Protein AF-A0ABD0S1C8-F1 (afdb_monomer_lite)

Structure (mmCIF, N/CA/C/O backbone):
data_AF-A0ABD0S1C8-F1
#
_entry.id   AF-A0ABD0S1C8-F1
#
loop_
_atom_site.group_PDB
_atom_site.id
_atom_site.type_symbol
_atom_site.label_atom_id
_atom_site.label_alt_id
_atom_site.label_comp_id
_atom_site.label_asym_id
_atom_site.label_entity_id
_atom_site.label_seq_id
_atom_site.pdbx_PDB_ins_code
_atom_site.Cartn_x
_atom_site.Cartn_y
_atom_site.Cartn_z
_atom_site.occupancy
_atom_site.B_iso_or_equiv
_atom_site.auth_seq_id
_atom_site.auth_comp_id
_atom_site.auth_asym_id
_atom_site.auth_atom_id
_atom_site.pdbx_PDB_model_num
ATOM 1 N N . VAL A 1 1 ? 12.158 29.780 -41.661 1.00 62.00 1 VAL A N 1
ATOM 2 C CA . VAL A 1 1 ? 12.706 28.943 -40.570 1.00 62.00 1 VAL A CA 1
ATOM 3 C C . VAL A 1 1 ? 12.539 27.496 -40.999 1.00 62.00 1 VAL A C 1
ATOM 5 O O . VAL A 1 1 ? 11.409 27.091 -41.238 1.00 62.00 1 VAL A O 1
ATOM 8 N N . SER A 1 2 ? 13.630 26.776 -41.257 1.00 76.31 2 SER A N 1
ATOM 9 C CA . SER A 1 2 ? 13.580 25.374 -41.693 1.00 76.31 2 SER A CA 1
ATOM 10 C C . SER A 1 2 ? 13.244 24.479 -40.499 1.00 76.31 2 SER A C 1
ATOM 12 O O . SER A 1 2 ? 14.022 24.438 -39.551 1.00 76.31 2 SER A O 1
ATOM 14 N N . SER A 1 3 ? 12.103 23.789 -40.527 1.00 82.75 3 SER A N 1
ATOM 15 C CA . SER A 1 3 ? 11.749 22.799 -39.509 1.00 82.75 3 SER A CA 1
ATOM 16 C C . SER A 1 3 ? 12.419 21.457 -39.809 1.00 82.75 3 SER A C 1
ATOM 18 O O . SER A 1 3 ? 12.493 21.022 -40.959 1.00 82.75 3 SER A O 1
ATOM 20 N N . GLN A 1 4 ? 12.911 20.793 -38.769 1.00 87.62 4 GLN A N 1
ATOM 21 C CA . GLN A 1 4 ? 13.534 19.471 -38.843 1.00 87.62 4 GLN A CA 1
ATOM 22 C C . GLN A 1 4 ? 12.712 18.483 -38.005 1.00 87.62 4 GLN A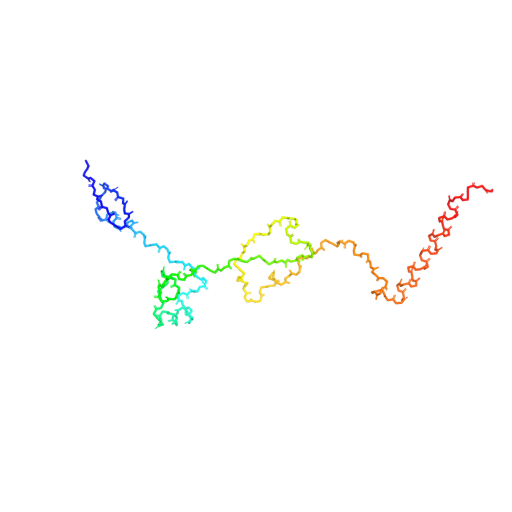 C 1
ATOM 24 O O . GLN A 1 4 ? 12.052 18.872 -37.044 1.00 87.62 4 GLN A O 1
ATOM 29 N N . TRP A 1 5 ? 12.675 17.210 -38.405 1.00 88.38 5 TRP A N 1
ATOM 30 C CA . TRP A 1 5 ? 11.922 16.158 -37.709 1.00 88.38 5 TRP A CA 1
ATOM 31 C C . TRP A 1 5 ? 12.847 15.332 -36.815 1.00 88.38 5 TRP A C 1
ATOM 33 O O . TRP A 1 5 ? 13.918 14.913 -37.260 1.00 88.38 5 TRP A O 1
ATOM 43 N N . CYS A 1 6 ? 12.432 15.052 -35.577 1.00 85.62 6 CYS A N 1
ATOM 44 C CA . CYS A 1 6 ? 13.151 14.141 -34.688 1.00 85.62 6 CYS A CA 1
ATOM 45 C C . CYS A 1 6 ? 12.418 12.801 -34.526 1.00 85.62 6 CYS A C 1
ATOM 47 O O . CYS A 1 6 ? 11.300 12.758 -34.020 1.00 85.62 6 CYS A O 1
ATOM 49 N N . ASN A 1 7 ? 13.090 11.689 -34.840 1.00 83.25 7 ASN A N 1
ATOM 50 C CA . ASN A 1 7 ? 12.549 10.336 -34.640 1.00 83.25 7 ASN A CA 1
ATOM 51 C C . ASN A 1 7 ? 12.535 9.870 -33.171 1.00 83.25 7 ASN A C 1
ATOM 53 O O . ASN A 1 7 ? 11.865 8.893 -32.858 1.00 83.25 7 ASN A O 1
ATOM 57 N N . VAL A 1 8 ? 13.265 10.544 -32.274 1.00 79.81 8 VAL A N 1
ATOM 58 C CA . VAL A 1 8 ? 13.312 10.203 -30.839 1.00 79.81 8 VAL A CA 1
ATOM 59 C C . VAL A 1 8 ? 12.127 10.818 -30.092 1.00 79.81 8 VAL A C 1
ATOM 61 O O . VAL A 1 8 ? 11.489 10.145 -29.289 1.00 79.81 8 VAL A O 1
ATOM 64 N N . CYS A 1 9 ? 11.807 12.081 -30.384 1.00 80.81 9 CYS A N 1
ATOM 65 C CA . CYS A 1 9 ? 10.687 12.796 -29.765 1.00 80.81 9 CYS A CA 1
ATOM 66 C C . CYS A 1 9 ? 9.384 12.722 -30.557 1.00 80.81 9 CYS A C 1
ATOM 68 O O . CYS A 1 9 ? 8.335 12.993 -29.985 1.00 80.81 9 CYS A O 1
ATOM 70 N N . ALA A 1 10 ? 9.446 12.391 -31.851 1.00 84.12 10 ALA A N 1
ATOM 71 C CA . ALA A 1 10 ? 8.329 12.499 -32.791 1.00 84.12 10 ALA A CA 1
ATOM 72 C C . ALA A 1 10 ? 7.713 13.916 -32.837 1.00 84.12 10 ALA A C 1
ATOM 74 O O . ALA A 1 10 ? 6.494 14.080 -32.858 1.00 84.12 10 ALA A O 1
ATOM 75 N N . VAL A 1 11 ? 8.567 14.948 -32.837 1.00 85.38 11 VAL A N 1
ATOM 76 C CA . VAL A 1 11 ? 8.179 16.368 -32.895 1.00 85.38 11 VAL A CA 1
ATOM 77 C C . VAL A 1 11 ? 9.017 17.094 -33.956 1.00 85.38 11 VAL A C 1
ATOM 79 O O . VAL A 1 11 ? 10.174 16.738 -34.203 1.00 85.38 11 VAL A O 1
ATOM 82 N N . HIS A 1 12 ? 8.425 18.109 -34.594 1.00 87.50 12 HIS A N 1
ATOM 83 C CA . HIS A 1 12 ? 9.142 19.062 -35.442 1.00 87.50 12 HIS A CA 1
ATOM 84 C C . HIS A 1 12 ? 9.763 20.171 -34.592 1.00 87.50 12 HIS A C 1
ATOM 86 O O . HIS A 1 12 ? 9.053 20.826 -33.832 1.00 87.50 12 HIS A O 1
ATOM 92 N N . TYR A 1 13 ? 11.057 20.420 -34.765 1.00 85.62 13 TYR A N 1
ATOM 93 C CA . TYR A 1 13 ? 11.772 21.492 -34.078 1.00 85.62 13 TYR A CA 1
ATOM 94 C C . TYR A 1 13 ? 12.341 22.501 -35.077 1.00 85.62 13 TYR A C 1
ATOM 96 O O . TYR A 1 13 ? 12.572 22.189 -36.249 1.00 85.62 13 TYR A O 1
ATOM 104 N N . THR A 1 14 ? 12.511 23.736 -34.613 1.00 87.94 14 THR A N 1
ATOM 105 C CA . THR A 1 14 ? 13.053 24.860 -35.395 1.00 87.94 14 THR A CA 1
ATOM 106 C C . THR A 1 14 ? 14.438 25.297 -34.935 1.00 87.94 14 THR A C 1
ATOM 108 O O . THR A 1 14 ? 15.073 26.101 -35.614 1.00 87.94 14 THR A O 1
ATOM 111 N N . ASP A 1 15 ? 14.882 24.783 -33.790 1.00 81.81 15 ASP A N 1
ATOM 112 C CA . ASP A 1 15 ? 16.165 25.114 -33.180 1.00 81.81 15 ASP A CA 1
ATOM 113 C C . ASP A 1 15 ? 17.306 24.281 -33.783 1.00 81.81 15 ASP A C 1
ATOM 115 O O . ASP A 1 15 ? 17.091 23.402 -34.620 1.00 81.81 15 ASP A O 1
ATOM 119 N N . SER A 1 16 ? 18.544 24.553 -33.367 1.00 82.56 16 SER A N 1
ATOM 120 C CA . SER A 1 16 ? 19.697 23.748 -33.778 1.00 82.56 16 SER A CA 1
ATOM 121 C C . SER A 1 16 ? 19.537 22.286 -33.332 1.00 82.56 16 SER A C 1
ATOM 123 O O . SER A 1 16 ? 19.018 21.996 -32.252 1.00 82.56 16 SER A O 1
ATOM 125 N N . THR A 1 17 ? 20.047 21.346 -34.131 1.00 78.94 17 THR A N 1
ATOM 126 C CA . THR A 1 17 ? 20.121 19.918 -33.772 1.00 78.94 17 THR A CA 1
ATOM 127 C C . THR A 1 17 ? 20.810 19.699 -32.425 1.00 78.94 17 THR A C 1
ATOM 129 O O . THR A 1 17 ? 20.443 18.791 -31.683 1.00 78.94 17 THR A O 1
ATOM 132 N N . GLU A 1 18 ? 21.808 20.527 -32.094 1.00 78.38 18 GLU A N 1
ATOM 133 C CA . GLU A 1 18 ? 22.553 20.420 -30.835 1.00 78.38 18 GLU A CA 1
ATOM 134 C C . GLU A 1 18 ? 21.714 20.842 -29.625 1.00 78.38 18 GLU A C 1
ATOM 136 O O . GLU A 1 18 ? 21.724 20.153 -28.605 1.00 78.38 18 GLU A O 1
ATOM 141 N N . THR A 1 19 ? 20.927 21.915 -29.750 1.00 79.06 19 THR A N 1
ATOM 142 C CA . THR A 1 19 ? 20.034 22.373 -28.677 1.00 79.06 19 THR A CA 1
ATOM 143 C C . THR A 1 19 ? 18.885 21.390 -28.477 1.00 79.06 19 THR A C 1
ATOM 145 O O . THR A 1 19 ? 18.661 20.948 -27.351 1.00 79.06 19 THR A O 1
ATOM 148 N N . HIS A 1 20 ? 18.257 20.926 -29.562 1.00 79.62 20 HIS A N 1
ATOM 149 C CA . HIS A 1 20 ? 17.219 19.894 -29.497 1.00 79.62 20 HIS A CA 1
ATOM 150 C C . HIS A 1 20 ? 17.735 18.603 -28.832 1.00 79.62 20 HIS A C 1
ATOM 152 O O . HIS A 1 20 ? 17.056 18.037 -27.981 1.00 79.62 20 HIS A O 1
ATOM 158 N N . ASN A 1 21 ? 18.953 18.150 -29.166 1.00 74.62 21 ASN A N 1
ATOM 159 C CA . ASN A 1 21 ? 19.561 16.968 -28.542 1.00 74.62 21 ASN A CA 1
ATOM 160 C C . ASN A 1 21 ? 19.904 17.173 -27.062 1.00 74.62 21 ASN A C 1
ATOM 162 O O . ASN A 1 21 ? 19.785 16.232 -26.280 1.00 74.62 21 ASN A O 1
ATOM 166 N N . SER A 1 22 ? 20.310 18.378 -26.660 1.00 71.44 22 SER A N 1
ATOM 167 C CA . SER A 1 22 ? 20.592 18.681 -25.252 1.00 71.44 22 SER A CA 1
ATOM 168 C C . SER A 1 22 ? 19.332 18.678 -24.373 1.00 71.44 22 SER A C 1
ATOM 170 O O . SER A 1 22 ? 19.404 18.351 -23.188 1.00 71.44 22 SER A O 1
ATOM 172 N N . GLU A 1 23 ? 18.168 18.962 -24.963 1.00 69.56 23 GLU A N 1
ATOM 173 C CA . GLU A 1 23 ? 16.863 18.917 -24.294 1.00 69.56 23 GLU A CA 1
ATOM 174 C C . GLU A 1 23 ? 16.240 17.515 -24.254 1.00 69.56 23 GLU A C 1
ATOM 176 O O . GLU A 1 23 ? 15.247 17.305 -23.547 1.00 69.56 23 GLU A O 1
ATOM 181 N N . LEU A 1 24 ? 16.844 16.530 -24.937 1.00 67.25 24 LEU A N 1
ATOM 182 C CA . LEU A 1 24 ? 16.494 15.113 -24.822 1.00 67.25 24 LEU A CA 1
ATOM 183 C C . LEU A 1 24 ? 16.882 14.597 -23.440 1.00 67.25 24 LEU A C 1
ATOM 185 O O . LEU A 1 24 ? 17.866 13.880 -23.244 1.00 67.25 24 LEU A O 1
ATOM 189 N N . ARG A 1 25 ? 16.087 14.963 -22.442 1.00 62.81 25 ARG A N 1
ATOM 190 C CA . ARG A 1 25 ? 16.228 14.425 -21.104 1.00 62.81 25 ARG A CA 1
ATOM 191 C C . ARG A 1 25 ? 15.880 12.937 -21.174 1.00 62.81 25 ARG A C 1
ATOM 193 O O . ARG A 1 25 ? 14.753 12.609 -21.557 1.00 62.81 25 ARG A O 1
ATOM 200 N N . PRO A 1 26 ? 16.799 12.029 -20.800 1.00 59.34 26 PRO A N 1
ATOM 201 C CA . PRO A 1 26 ? 16.474 10.615 -20.769 1.00 59.34 26 PRO A CA 1
ATOM 202 C C . PRO A 1 26 ? 15.243 10.409 -19.875 1.00 59.34 26 PRO A C 1
ATOM 204 O O . PRO A 1 26 ? 15.136 11.060 -18.824 1.00 59.34 26 PRO A O 1
ATOM 207 N N . PRO A 1 27 ? 14.293 9.550 -20.290 1.00 59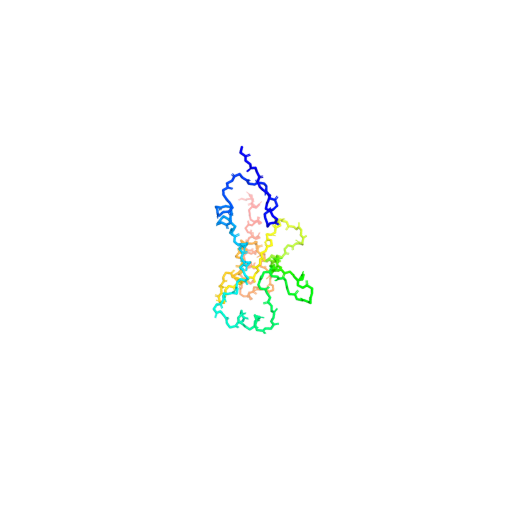.41 27 PRO A N 1
ATOM 208 C CA . PRO A 1 27 ? 13.103 9.284 -19.500 1.00 59.41 27 PRO A CA 1
ATOM 209 C C . PRO A 1 27 ? 13.536 8.851 -18.102 1.00 59.41 27 PRO A C 1
ATOM 211 O O . PRO A 1 27 ? 14.416 8.002 -17.947 1.00 59.41 27 PRO A O 1
ATOM 214 N N . ALA A 1 28 ? 12.951 9.480 -17.080 1.00 61.41 28 ALA A N 1
ATOM 215 C CA . ALA A 1 28 ? 13.315 9.202 -15.700 1.00 61.41 28 ALA A CA 1
ATOM 216 C C . ALA A 1 28 ? 13.141 7.703 -15.429 1.00 61.41 28 ALA A C 1
ATOM 218 O O . ALA A 1 28 ? 12.054 7.149 -15.620 1.00 61.41 28 ALA A O 1
ATOM 219 N N . THR A 1 29 ? 14.219 7.048 -14.998 1.00 60.38 29 THR A N 1
ATOM 220 C CA . THR A 1 29 ? 14.168 5.638 -14.620 1.00 60.38 29 THR A CA 1
ATOM 221 C C . THR A 1 29 ? 13.130 5.467 -13.512 1.00 60.38 29 THR A C 1
ATOM 223 O O . THR A 1 29 ? 13.171 6.229 -12.538 1.00 60.38 29 THR A O 1
ATOM 226 N N . PRO A 1 30 ? 12.203 4.501 -13.624 1.00 65.00 30 PRO A N 1
ATOM 227 C CA . PRO A 1 30 ? 11.201 4.281 -12.592 1.00 65.00 30 PRO A CA 1
ATOM 228 C C . PRO A 1 30 ? 11.882 4.029 -11.241 1.00 65.00 30 PRO A C 1
ATOM 230 O O . PRO A 1 30 ? 12.801 3.219 -11.134 1.00 65.00 30 PRO A O 1
ATOM 233 N N . GLN A 1 31 ? 11.451 4.739 -10.199 1.00 66.94 31 GLN A N 1
ATOM 234 C CA . GLN A 1 31 ? 12.033 4.605 -8.865 1.00 66.94 31 GLN A CA 1
ATOM 235 C C . GLN A 1 31 ? 11.393 3.406 -8.147 1.00 66.94 31 GLN A C 1
ATOM 237 O O . GLN A 1 31 ? 10.387 3.548 -7.456 1.00 66.94 31 GLN A O 1
ATOM 242 N N . TYR A 1 32 ? 11.979 2.216 -8.288 1.00 69.56 32 TYR A N 1
ATOM 243 C CA . TYR A 1 32 ? 11.442 0.949 -7.753 1.00 69.56 32 TYR A CA 1
ATOM 244 C C . TYR A 1 32 ? 11.604 0.753 -6.232 1.00 69.56 32 TYR A C 1
ATOM 246 O O . TYR A 1 32 ? 11.586 -0.377 -5.753 1.00 69.56 32 TYR A O 1
ATOM 254 N N . CYS A 1 33 ? 11.851 1.817 -5.459 1.00 71.88 33 CYS A N 1
ATOM 255 C CA . CYS A 1 33 ? 12.335 1.721 -4.068 1.00 71.88 33 CYS A CA 1
ATOM 256 C C . CYS A 1 33 ? 13.591 0.827 -3.912 1.00 71.88 33 CYS A C 1
ATOM 258 O O . CYS A 1 33 ? 13.903 0.367 -2.817 1.00 71.88 33 CYS A O 1
ATOM 260 N N . LEU A 1 34 ? 14.322 0.600 -5.006 1.00 78.38 34 LEU A N 1
ATOM 261 C CA . LEU A 1 34 ? 15.554 -0.175 -5.073 1.00 78.38 34 LEU A CA 1
ATOM 262 C C . LEU A 1 34 ? 16.676 0.781 -5.481 1.00 78.38 34 LEU A C 1
ATOM 264 O O . LEU A 1 34 ? 16.833 1.057 -6.670 1.00 78.38 34 LEU A O 1
ATOM 268 N N . PRO A 1 35 ? 17.429 1.347 -4.523 1.00 83.94 35 PRO A N 1
ATOM 269 C CA . PRO A 1 35 ? 18.507 2.261 -4.859 1.00 83.94 35 PRO A CA 1
ATOM 270 C C . PRO A 1 35 ? 19.617 1.501 -5.586 1.00 83.94 35 PRO A C 1
ATOM 272 O O . PRO A 1 35 ? 19.910 0.349 -5.256 1.00 83.94 35 PRO A O 1
ATOM 275 N N . SER A 1 36 ? 20.288 2.167 -6.525 1.00 85.38 36 SER A N 1
ATOM 276 C CA . SER A 1 36 ? 21.373 1.574 -7.319 1.00 85.38 36 SER A CA 1
ATOM 277 C C . SER A 1 36 ? 22.549 1.058 -6.477 1.00 85.38 36 SER A C 1
ATOM 279 O O . SER A 1 36 ? 23.295 0.170 -6.895 1.00 85.38 36 SER A O 1
ATOM 281 N N . SER A 1 37 ? 22.699 1.578 -5.257 1.00 87.25 37 SER A N 1
ATOM 282 C CA . SER A 1 37 ? 23.696 1.142 -4.279 1.00 87.25 37 SER A CA 1
ATOM 283 C C . SER A 1 37 ? 23.388 -0.219 -3.643 1.00 87.25 37 SER A C 1
ATOM 285 O O . SER A 1 37 ? 24.321 -0.896 -3.199 1.00 87.25 37 SER A O 1
ATOM 287 N N . SER A 1 38 ? 22.117 -0.634 -3.610 1.00 89.94 38 SER A N 1
ATOM 288 C CA . SER A 1 38 ? 21.678 -1.862 -2.939 1.00 89.94 38 SER A CA 1
ATOM 289 C C . SER A 1 38 ? 22.205 -3.130 -3.619 1.00 89.94 38 SER A C 1
ATOM 291 O O . SER A 1 38 ? 22.376 -3.196 -4.839 1.00 89.94 38 SER A O 1
ATOM 293 N N . ALA A 1 39 ? 22.454 -4.170 -2.818 1.00 93.44 39 ALA A N 1
ATOM 294 C CA . ALA A 1 39 ? 22.913 -5.463 -3.323 1.00 93.44 39 ALA A CA 1
ATOM 295 C C . ALA A 1 39 ? 21.877 -6.126 -4.247 1.00 93.44 39 ALA A C 1
ATOM 297 O O . ALA A 1 39 ? 22.249 -6.703 -5.266 1.00 93.44 39 ALA A O 1
ATOM 298 N N . SER A 1 40 ? 20.586 -5.990 -3.928 1.00 90.12 40 SER A N 1
ATOM 299 C CA . SER A 1 40 ? 19.479 -6.507 -4.738 1.00 90.12 40 SER A CA 1
ATOM 300 C C . SER A 1 40 ? 19.442 -5.877 -6.128 1.00 90.12 40 SER A C 1
ATOM 302 O O . SER A 1 40 ? 19.365 -6.606 -7.112 1.00 90.12 40 SER A O 1
ATOM 304 N N . TYR A 1 41 ? 19.590 -4.552 -6.235 1.00 91.62 41 TYR A N 1
ATOM 305 C CA . TYR A 1 41 ? 19.633 -3.870 -7.532 1.00 91.62 41 TYR A CA 1
ATOM 306 C C . TYR A 1 41 ? 20.789 -4.380 -8.405 1.00 91.62 41 TYR A C 1
ATOM 308 O O . TYR A 1 41 ? 20.592 -4.760 -9.558 1.00 91.62 41 TYR A O 1
ATOM 316 N N . LYS A 1 42 ? 21.996 -4.475 -7.832 1.00 93.38 42 LYS A N 1
ATOM 317 C CA . LYS A 1 42 ? 23.178 -5.002 -8.537 1.00 93.38 42 LYS A CA 1
ATOM 318 C C . LYS A 1 42 ? 23.004 -6.464 -8.952 1.00 93.38 42 LYS A C 1
ATOM 320 O O . LYS A 1 42 ? 23.463 -6.850 -10.023 1.00 93.38 42 LYS A O 1
ATOM 325 N N . MET A 1 43 ? 22.355 -7.276 -8.120 1.00 95.19 43 MET A N 1
ATOM 326 C CA . MET A 1 43 ? 22.058 -8.672 -8.440 1.00 95.19 43 MET A CA 1
ATOM 327 C C . MET A 1 43 ? 21.091 -8.783 -9.621 1.00 95.19 43 MET A C 1
ATOM 329 O O . MET A 1 43 ? 21.352 -9.565 -10.529 1.00 95.19 43 MET A O 1
ATOM 333 N N . MET A 1 44 ? 20.025 -7.979 -9.652 1.00 92.88 44 MET A N 1
ATOM 334 C CA . MET A 1 44 ? 19.073 -7.986 -10.766 1.00 92.88 44 MET A CA 1
ATOM 335 C C . MET A 1 44 ? 19.747 -7.602 -12.089 1.00 92.88 44 MET A C 1
ATOM 337 O O . MET A 1 44 ? 19.567 -8.304 -13.081 1.00 92.88 44 MET A O 1
ATOM 341 N N . LEU A 1 45 ? 20.590 -6.562 -12.089 1.00 93.00 45 LEU A N 1
ATOM 342 C CA . LEU A 1 45 ? 21.368 -6.179 -13.275 1.00 93.00 45 LEU A CA 1
ATOM 343 C C . LEU A 1 45 ? 22.255 -7.324 -13.785 1.00 93.00 45 LEU A C 1
ATOM 345 O O . LEU A 1 45 ? 22.309 -7.582 -14.983 1.00 93.00 45 LEU A O 1
ATOM 349 N N . ARG A 1 46 ? 22.932 -8.047 -12.880 1.00 95.00 46 ARG A N 1
ATOM 350 C CA . ARG A 1 46 ? 23.773 -9.205 -13.246 1.00 95.00 46 ARG A CA 1
ATOM 351 C C . ARG A 1 46 ? 22.978 -10.349 -13.872 1.00 95.00 46 ARG A C 1
ATOM 353 O O . ARG A 1 46 ? 23.535 -11.101 -14.660 1.00 95.00 46 ARG A O 1
ATOM 360 N N . LEU A 1 47 ? 21.699 -10.476 -13.525 1.00 93.06 47 LEU A N 1
ATOM 361 C CA . LEU A 1 47 ? 20.781 -11.460 -14.101 1.00 93.06 47 LEU A CA 1
ATOM 362 C C . LEU A 1 47 ? 20.153 -10.988 -15.425 1.00 93.06 47 LEU A C 1
ATOM 364 O O . LEU A 1 47 ? 19.267 -11.659 -15.945 1.00 93.06 47 LEU A O 1
ATOM 368 N N . GLY A 1 48 ? 20.604 -9.855 -15.972 1.00 92.06 48 GLY A N 1
ATOM 369 C CA . GLY A 1 48 ? 20.147 -9.335 -17.260 1.00 92.06 48 GLY A CA 1
ATOM 370 C C . GLY A 1 48 ? 18.855 -8.523 -17.191 1.00 92.06 48 GLY A C 1
ATOM 371 O O . GLY A 1 48 ? 18.241 -8.281 -18.224 1.00 92.06 48 GLY A O 1
ATOM 372 N N . TRP A 1 49 ? 18.420 -8.097 -16.001 1.00 91.69 49 TRP A N 1
ATOM 373 C CA . TRP A 1 49 ? 17.276 -7.193 -15.888 1.00 91.69 49 TRP A CA 1
ATOM 374 C C . TRP A 1 49 ? 17.657 -5.763 -16.288 1.00 91.69 49 TRP A C 1
ATOM 376 O O . TRP A 1 49 ? 18.617 -5.207 -15.755 1.00 91.69 49 TRP A O 1
ATOM 386 N N . ASP A 1 50 ? 16.861 -5.147 -17.165 1.00 89.50 50 ASP A N 1
ATOM 387 C CA . ASP A 1 50 ? 16.951 -3.723 -17.493 1.00 89.50 50 ASP A CA 1
ATOM 388 C C . ASP A 1 50 ? 15.961 -2.897 -16.637 1.00 89.50 50 ASP A C 1
ATOM 390 O O . ASP A 1 50 ? 14.747 -3.110 -16.747 1.00 89.50 50 ASP A O 1
ATOM 394 N N . PRO A 1 51 ? 16.435 -1.914 -15.840 1.00 87.19 51 PRO A N 1
ATOM 395 C CA . PRO A 1 51 ? 15.594 -1.015 -15.044 1.00 87.19 51 PRO A CA 1
ATOM 396 C C . PRO A 1 51 ? 14.556 -0.232 -15.855 1.00 87.19 51 PRO A C 1
ATOM 398 O O . PRO A 1 51 ? 13.513 0.157 -15.320 1.00 87.19 51 PRO A O 1
ATOM 401 N N . SER A 1 52 ? 14.813 0.023 -17.139 1.00 85.81 52 SER A N 1
ATOM 402 C CA . SER A 1 52 ? 13.856 0.718 -18.003 1.00 85.81 52 SER A CA 1
ATOM 403 C C . SER A 1 52 ? 12.649 -0.163 -18.362 1.00 85.81 52 SER A C 1
ATOM 405 O O . SER A 1 52 ? 11.597 0.342 -18.771 1.00 85.81 52 SER A O 1
ATOM 407 N N . SER A 1 53 ? 12.763 -1.472 -18.134 1.00 88.06 53 SER A N 1
ATOM 408 C CA . SER A 1 53 ? 11.875 -2.512 -18.637 1.00 88.06 53 SER A CA 1
ATOM 409 C C . SER A 1 53 ? 11.173 -3.301 -17.519 1.00 88.06 53 SER A C 1
ATOM 411 O O . SER A 1 53 ? 11.523 -3.224 -16.338 1.00 88.06 53 SER A O 1
ATOM 413 N N . GLY A 1 54 ? 10.120 -4.032 -17.887 1.00 88.88 54 GLY A N 1
ATOM 414 C CA . GLY A 1 54 ? 9.437 -4.955 -16.987 1.00 88.88 54 GLY A CA 1
ATOM 415 C C . GLY A 1 54 ? 10.199 -6.267 -16.806 1.00 88.88 54 GLY A C 1
ATOM 416 O O . GLY A 1 54 ? 11.067 -6.615 -17.596 1.00 88.88 54 GLY A O 1
ATOM 417 N N . LEU A 1 55 ? 9.841 -7.041 -15.783 1.00 89.44 55 LEU A N 1
ATOM 418 C CA . LEU A 1 55 ? 10.370 -8.399 -15.611 1.00 89.44 55 LEU A CA 1
ATOM 419 C C . LEU A 1 55 ? 9.727 -9.397 -16.594 1.00 89.44 55 LEU A C 1
ATOM 421 O O . LEU A 1 55 ? 8.639 -9.165 -17.120 1.00 89.44 55 LEU A O 1
ATOM 425 N N . GLY A 1 56 ? 10.379 -10.545 -16.781 1.00 90.56 56 GLY A N 1
ATOM 426 C CA . GLY A 1 56 ? 9.900 -11.654 -17.612 1.00 90.56 56 GLY A CA 1
ATOM 427 C C . GLY A 1 56 ? 10.506 -11.678 -19.024 1.00 90.56 56 GLY A C 1
ATOM 428 O O . GLY A 1 56 ? 11.132 -10.706 -19.435 1.00 90.56 56 GLY A O 1
ATOM 429 N N . PRO A 1 57 ? 10.318 -12.771 -19.789 1.00 91.25 57 PRO A N 1
ATOM 430 C CA . PRO A 1 57 ? 11.025 -12.992 -21.059 1.00 91.25 57 PRO A CA 1
ATOM 431 C C . PRO A 1 57 ? 10.778 -11.912 -22.121 1.00 91.25 57 PRO A C 1
ATOM 433 O O . PRO A 1 57 ? 11.671 -11.568 -22.886 1.00 91.25 57 PRO A O 1
ATOM 436 N N . ALA A 1 58 ? 9.563 -11.360 -22.154 1.00 91.94 58 ALA A N 1
ATOM 437 C CA . ALA A 1 58 ? 9.166 -10.304 -23.085 1.00 91.94 58 ALA A CA 1
ATOM 438 C C . ALA A 1 58 ? 9.371 -8.885 -22.522 1.00 91.94 58 ALA A C 1
ATOM 440 O O . ALA A 1 58 ? 8.910 -7.920 -23.125 1.00 91.94 58 ALA A O 1
ATOM 441 N N . HIS A 1 59 ? 9.985 -8.750 -21.341 1.00 88.69 59 HIS A N 1
ATOM 442 C CA . HIS A 1 59 ? 10.164 -7.479 -20.631 1.00 88.69 59 HIS A CA 1
ATOM 443 C C . HIS A 1 59 ? 8.868 -6.665 -20.411 1.00 88.69 59 HIS A C 1
ATOM 445 O O . HIS A 1 59 ? 8.891 -5.451 -20.194 1.00 88.69 59 HIS A O 1
ATOM 451 N N . SER A 1 60 ? 7.717 -7.342 -20.457 1.00 90.69 60 SER A N 1
ATOM 452 C CA . SER A 1 60 ? 6.372 -6.760 -20.376 1.00 90.69 60 SER A CA 1
ATOM 453 C C . SER A 1 60 ? 5.769 -6.821 -18.971 1.00 90.69 60 SER A C 1
ATOM 455 O O . SER A 1 60 ? 4.626 -6.412 -18.760 1.00 90.69 60 SER A O 1
ATOM 457 N N . GLY A 1 61 ? 6.528 -7.319 -17.992 1.00 89.88 61 GLY A N 1
ATOM 458 C CA . GLY A 1 61 ? 6.117 -7.350 -16.597 1.00 89.88 61 GLY A CA 1
ATOM 459 C C . GLY A 1 61 ? 5.803 -5.962 -16.043 1.00 89.88 61 GLY A C 1
ATOM 460 O O . GLY A 1 61 ? 6.332 -4.933 -16.468 1.00 89.88 61 GLY A O 1
ATOM 461 N N . ARG A 1 62 ? 4.931 -5.926 -15.038 1.00 88.25 62 ARG A N 1
ATOM 462 C CA . ARG A 1 62 ? 4.546 -4.682 -14.375 1.00 88.25 62 ARG A CA 1
ATOM 463 C C . ARG A 1 62 ? 5.769 -4.032 -13.712 1.00 88.25 62 ARG A C 1
ATOM 465 O O . ARG A 1 62 ? 6.452 -4.673 -12.922 1.00 88.25 62 ARG A O 1
ATOM 472 N N . LYS A 1 63 ? 6.005 -2.749 -14.005 1.00 86.75 63 LYS A N 1
ATOM 473 C CA . LYS A 1 63 ? 7.114 -1.968 -13.429 1.00 86.75 63 LYS A CA 1
ATOM 474 C C . LYS A 1 63 ? 6.826 -1.572 -11.976 1.00 86.75 63 LYS A C 1
ATOM 476 O O . LYS A 1 63 ? 7.619 -1.807 -11.075 1.00 86.75 63 LYS A O 1
ATOM 481 N N . ASN A 1 64 ? 5.648 -1.012 -11.723 1.00 84.06 64 ASN A N 1
ATOM 482 C CA . ASN A 1 64 ? 5.295 -0.540 -10.387 1.00 84.06 64 ASN A CA 1
ATOM 483 C C . ASN A 1 64 ? 4.632 -1.645 -9.557 1.00 84.06 64 ASN A C 1
ATOM 485 O O . ASN A 1 64 ? 3.802 -2.380 -10.100 1.00 84.06 64 ASN A O 1
ATOM 489 N N . PRO A 1 65 ? 4.884 -1.721 -8.242 1.00 85.06 65 PRO A N 1
ATOM 490 C CA . PRO A 1 65 ? 4.149 -2.616 -7.358 1.00 85.06 65 PRO A CA 1
ATOM 491 C C . PRO A 1 65 ? 2.625 -2.447 -7.467 1.00 85.06 65 PRO A C 1
ATOM 493 O O . PRO A 1 65 ? 2.099 -1.401 -7.871 1.00 85.06 65 PRO A O 1
ATOM 496 N N . VAL A 1 66 ? 1.891 -3.498 -7.105 1.00 86.44 66 VAL A N 1
ATOM 497 C CA . VAL A 1 66 ? 0.428 -3.451 -7.036 1.00 86.44 66 VAL A CA 1
ATOM 498 C C . VAL A 1 66 ? 0.017 -2.645 -5.808 1.00 86.44 66 VAL A C 1
ATOM 500 O O . VAL A 1 66 ? 0.401 -2.976 -4.689 1.00 86.44 66 VAL A O 1
ATOM 503 N N . SER A 1 67 ? -0.756 -1.577 -6.009 1.00 87.38 67 SER A N 1
ATOM 504 C CA . SER A 1 67 ? -1.378 -0.853 -4.905 1.00 87.38 67 SER A CA 1
ATOM 505 C C . SER A 1 67 ? -2.538 -1.676 -4.348 1.00 87.38 67 SER A C 1
ATOM 507 O O . SER A 1 67 ? -3.366 -2.194 -5.096 1.00 87.38 67 SER A O 1
ATOM 509 N N . THR A 1 68 ? -2.593 -1.810 -3.026 1.00 85.81 68 THR A N 1
ATOM 510 C CA . THR A 1 68 ? -3.614 -2.600 -2.333 1.00 85.81 68 THR A CA 1
ATOM 511 C C . THR A 1 68 ? -4.386 -1.732 -1.348 1.00 85.81 68 THR A C 1
ATOM 513 O O . THR A 1 68 ? -3.932 -0.672 -0.908 1.00 85.81 68 THR A O 1
ATOM 516 N N . VAL A 1 69 ? -5.600 -2.167 -1.020 1.00 85.88 69 VAL A N 1
ATOM 517 C CA . VAL A 1 69 ? -6.439 -1.539 0.000 1.00 85.88 69 VAL A CA 1
ATOM 518 C C . VAL A 1 69 ? -6.434 -2.433 1.232 1.00 85.88 69 VAL A C 1
ATOM 520 O O . VAL A 1 69 ? -7.015 -3.516 1.220 1.00 85.88 69 VAL A O 1
ATOM 523 N N . LEU A 1 70 ? -5.787 -1.983 2.309 1.00 82.50 70 LEU A N 1
ATOM 524 C CA . LEU A 1 70 ? -5.844 -2.681 3.590 1.00 82.50 70 LEU A CA 1
ATOM 525 C C . LEU A 1 70 ? -7.142 -2.317 4.318 1.00 82.50 70 LEU A C 1
ATOM 527 O O . LEU A 1 70 ? -7.306 -1.187 4.785 1.00 82.50 70 LEU A O 1
ATOM 531 N N . LYS A 1 71 ? -8.047 -3.288 4.451 1.00 85.06 71 LYS A N 1
ATOM 532 C CA . LYS A 1 71 ? -9.257 -3.144 5.263 1.00 85.06 71 LYS A CA 1
ATOM 533 C C . LYS A 1 71 ? -8.885 -3.121 6.746 1.00 85.06 71 LYS A C 1
ATOM 535 O O . LYS A 1 71 ? -8.316 -4.077 7.262 1.00 85.06 71 LYS A O 1
ATOM 540 N N . ARG A 1 72 ? -9.206 -2.023 7.431 1.00 79.50 72 ARG A N 1
ATOM 541 C CA . ARG A 1 72 ? -8.891 -1.818 8.860 1.00 79.50 72 ARG A CA 1
ATOM 542 C C . ARG A 1 72 ? -10.111 -1.912 9.773 1.00 79.50 72 ARG A C 1
ATOM 544 O O . ARG A 1 72 ? -9.984 -1.861 10.995 1.00 79.50 72 ARG A O 1
ATOM 551 N N . ASP A 1 73 ? -11.296 -2.012 9.193 1.00 79.44 73 ASP A N 1
ATOM 552 C CA . ASP A 1 73 ? -12.568 -1.946 9.886 1.00 79.44 73 ASP A CA 1
ATOM 553 C C . ASP A 1 73 ? -13.327 -3.283 9.827 1.00 79.44 73 ASP A C 1
ATOM 555 O O . ASP A 1 73 ? -12.870 -4.279 9.268 1.00 79.44 73 ASP A O 1
ATOM 559 N N . GLN A 1 74 ? -14.496 -3.312 10.468 1.00 82.75 74 GLN A N 1
ATOM 560 C CA . GLN A 1 74 ? -15.365 -4.493 10.520 1.00 82.75 74 GLN A CA 1
ATOM 561 C C . GLN A 1 74 ? -16.685 -4.282 9.762 1.00 82.75 74 GLN A C 1
ATOM 563 O O . GLN A 1 74 ? -17.579 -5.111 9.903 1.00 82.75 74 GLN A O 1
ATOM 568 N N . ALA A 1 75 ? -16.850 -3.190 9.004 1.00 85.12 75 ALA A N 1
ATOM 569 C CA . ALA A 1 75 ? -18.071 -2.982 8.233 1.00 85.12 75 ALA A CA 1
ATOM 570 C C . ALA A 1 75 ? -18.136 -3.926 7.020 1.00 85.12 75 ALA A C 1
ATOM 572 O O . ALA A 1 75 ? -17.160 -4.605 6.674 1.00 85.12 75 ALA A O 1
ATOM 573 N N . GLY A 1 76 ? -19.302 -3.986 6.377 1.00 87.94 76 GLY A N 1
ATOM 574 C CA . GLY A 1 76 ? -19.466 -4.689 5.106 1.00 87.94 76 GLY A CA 1
ATOM 575 C C . GLY A 1 76 ? -18.557 -4.105 4.021 1.00 87.94 76 GLY A C 1
ATOM 576 O O . GLY A 1 76 ? -18.192 -2.931 4.064 1.00 87.94 76 GLY A O 1
ATOM 577 N N . LEU A 1 77 ? -18.163 -4.925 3.046 1.00 88.62 77 LEU A N 1
ATOM 578 C CA . LEU A 1 77 ? -17.471 -4.409 1.862 1.00 88.62 77 LEU A CA 1
ATOM 579 C C . LEU A 1 77 ? -18.403 -3.446 1.110 1.00 88.62 77 LEU A C 1
ATOM 581 O O . LEU A 1 77 ? -19.605 -3.680 1.047 1.00 88.62 77 LEU A O 1
ATOM 585 N N . GLY A 1 78 ? -17.853 -2.358 0.572 1.00 86.75 78 GLY A N 1
ATOM 586 C CA . GLY A 1 78 ? -18.634 -1.319 -0.109 1.00 86.75 78 GLY A CA 1
ATOM 587 C C . GLY A 1 78 ? -19.381 -0.352 0.820 1.00 86.75 78 GLY A C 1
ATOM 588 O O . GLY A 1 78 ? -19.992 0.591 0.331 1.00 86.75 78 GLY A O 1
ATOM 589 N N . TYR A 1 79 ? -19.319 -0.543 2.142 1.00 87.00 79 TYR A N 1
ATOM 590 C CA . TYR A 1 79 ? -19.894 0.387 3.110 1.00 87.00 79 TYR A CA 1
ATOM 591 C C . TYR A 1 79 ? -18.892 1.482 3.501 1.00 87.00 79 TYR A C 1
ATOM 593 O O . TYR A 1 79 ? -17.757 1.189 3.878 1.00 87.00 79 TYR A O 1
ATOM 601 N N . GLY A 1 80 ? -19.339 2.740 3.485 1.00 84.88 80 GLY A N 1
ATOM 602 C CA . GLY A 1 80 ? -18.526 3.902 3.848 1.00 84.88 80 GLY A CA 1
ATOM 603 C C . GLY A 1 80 ? -17.656 4.431 2.703 1.00 84.88 80 GLY A C 1
ATOM 604 O O . GLY A 1 80 ? -17.843 4.090 1.537 1.00 84.88 80 GLY A O 1
ATOM 605 N N . VAL A 1 81 ? -16.710 5.312 3.036 1.00 83.50 81 VAL A N 1
ATOM 606 C CA . VAL A 1 81 ? -15.809 5.925 2.049 1.00 83.50 81 VAL A CA 1
ATOM 607 C C . VAL A 1 81 ? -14.807 4.888 1.544 1.00 83.50 81 VAL A C 1
ATOM 609 O O . VAL A 1 81 ? -14.111 4.251 2.337 1.00 83.50 81 VAL A O 1
ATOM 612 N N . ALA A 1 82 ? -14.705 4.753 0.219 1.00 82.88 82 ALA A N 1
ATOM 613 C CA . ALA A 1 82 ? -13.748 3.858 -0.417 1.00 82.88 82 ALA A CA 1
ATOM 614 C C . ALA A 1 82 ? -12.306 4.242 -0.022 1.00 82.88 82 ALA A C 1
ATOM 616 O O . ALA A 1 82 ? -11.884 5.379 -0.268 1.00 82.88 82 ALA A O 1
ATOM 617 N N . PRO A 1 83 ? -11.526 3.330 0.588 1.00 81.19 83 PRO A N 1
ATOM 618 C CA . PRO A 1 83 ? -10.158 3.646 0.955 1.00 81.19 83 PRO A CA 1
ATOM 619 C C . PRO A 1 83 ? -9.292 3.752 -0.300 1.00 81.19 83 PRO A C 1
ATOM 621 O O . PRO A 1 83 ? -9.432 2.974 -1.242 1.00 81.19 83 PRO A O 1
ATOM 624 N N . GLN A 1 84 ? -8.349 4.689 -0.286 1.00 83.19 84 GLN A N 1
ATOM 625 C CA . GLN A 1 84 ? -7.422 4.873 -1.398 1.00 83.19 84 GLN A CA 1
ATOM 626 C C . GLN A 1 84 ? -6.418 3.706 -1.464 1.00 83.19 84 GLN A C 1
ATOM 628 O O . GLN A 1 84 ? -5.766 3.432 -0.447 1.00 83.19 84 GLN A O 1
ATOM 633 N N . PRO A 1 85 ? -6.258 3.032 -2.623 1.00 84.94 85 PRO A N 1
ATOM 634 C CA . PRO A 1 85 ? -5.272 1.971 -2.799 1.00 84.94 85 PRO A CA 1
ATOM 635 C C . PRO A 1 85 ? -3.860 2.546 -2.694 1.00 84.94 85 PRO A C 1
ATOM 637 O O . PRO A 1 85 ? -3.536 3.557 -3.317 1.00 84.94 85 PRO A O 1
ATOM 640 N N . LYS A 1 86 ? -2.997 1.899 -1.909 1.00 79.38 86 LYS A N 1
ATOM 641 C CA . LYS A 1 86 ? -1.617 2.347 -1.679 1.00 79.38 86 LYS A CA 1
ATOM 642 C C . LYS A 1 86 ? -0.662 1.179 -1.835 1.00 79.38 86 LYS A C 1
ATOM 644 O O . LYS A 1 86 ? -0.985 0.048 -1.489 1.00 79.38 86 LYS A O 1
ATOM 649 N N . VAL A 1 87 ? 0.527 1.448 -2.361 1.00 76.31 87 VAL A N 1
ATOM 650 C CA . VAL A 1 87 ? 1.613 0.468 -2.322 1.00 76.31 87 VAL A CA 1
ATOM 651 C C . VAL A 1 87 ? 2.070 0.366 -0.868 1.00 76.31 87 VAL A C 1
ATOM 653 O O . VAL A 1 87 ? 2.653 1.305 -0.326 1.00 76.31 87 VAL A O 1
ATOM 656 N N . THR A 1 88 ? 1.753 -0.740 -0.200 1.00 67.31 88 THR A N 1
ATOM 657 C CA . THR A 1 88 ? 2.100 -0.953 1.209 1.00 67.31 88 THR A CA 1
ATOM 658 C C . THR A 1 88 ? 3.553 -1.411 1.336 1.00 67.31 88 THR A C 1
ATOM 660 O O . THR A 1 88 ? 3.823 -2.580 1.601 1.00 67.31 88 THR A O 1
ATOM 663 N N . HIS A 1 89 ? 4.502 -0.497 1.143 1.00 64.25 89 HIS A N 1
ATOM 664 C CA . HIS A 1 89 ? 5.872 -0.675 1.626 1.00 64.25 89 HIS A CA 1
ATOM 665 C C . HIS A 1 89 ? 6.012 0.120 2.919 1.00 64.25 89 HIS A C 1
ATOM 667 O O . HIS A 1 89 ? 6.322 1.308 2.910 1.00 64.25 89 HIS A O 1
ATOM 673 N N . PHE A 1 90 ? 5.710 -0.522 4.042 1.00 66.75 90 PHE A N 1
ATOM 674 C CA . PHE A 1 90 ? 6.018 0.063 5.338 1.00 66.75 90 PHE A CA 1
ATOM 675 C C . PHE A 1 90 ? 7.525 -0.005 5.557 1.00 66.75 90 PHE A C 1
ATOM 677 O O . PHE A 1 90 ? 8.158 -1.006 5.207 1.00 66.75 90 PHE A O 1
ATOM 684 N N . GLN A 1 91 ? 8.110 1.050 6.123 1.00 67.12 91 GLN A N 1
ATOM 685 C CA . GLN A 1 91 ? 9.501 0.961 6.548 1.00 67.12 91 GLN A CA 1
ATOM 686 C C . GLN A 1 91 ? 9.637 -0.121 7.621 1.00 67.12 91 GLN A C 1
ATOM 688 O O . GLN A 1 91 ? 8.696 -0.409 8.367 1.00 67.12 91 GLN A O 1
ATOM 693 N N . ALA A 1 92 ? 10.819 -0.733 7.700 1.00 66.94 92 ALA A N 1
ATOM 694 C CA . ALA A 1 92 ? 11.107 -1.667 8.774 1.00 66.94 92 ALA A CA 1
ATOM 695 C C . ALA A 1 92 ? 10.826 -0.984 10.121 1.00 66.94 92 ALA A C 1
ATOM 697 O O . ALA A 1 92 ? 11.329 0.107 10.382 1.00 66.94 92 ALA A O 1
ATOM 698 N N . LYS A 1 93 ? 10.023 -1.641 10.965 1.00 70.44 93 LYS A N 1
ATOM 699 C CA . LYS A 1 93 ? 9.585 -1.132 12.275 1.00 70.44 93 LYS A CA 1
ATOM 700 C C . LYS A 1 93 ? 8.704 0.125 12.224 1.00 70.44 93 LYS A C 1
ATOM 702 O O . LYS A 1 93 ? 8.641 0.827 13.225 1.00 70.44 93 LYS A O 1
ATOM 707 N N . ASP A 1 94 ? 8.005 0.410 11.123 1.00 78.50 94 ASP A N 1
ATOM 708 C CA . ASP A 1 94 ? 7.017 1.496 11.092 1.00 78.50 94 ASP A CA 1
ATOM 709 C C . ASP A 1 94 ? 5.820 1.165 12.011 1.00 78.50 94 ASP A C 1
ATOM 711 O O . ASP A 1 94 ? 5.006 0.297 11.678 1.00 78.50 94 ASP A O 1
ATOM 715 N N . PRO A 1 95 ? 5.658 1.842 13.164 1.00 75.94 95 PRO A N 1
ATOM 716 C CA . PRO A 1 95 ? 4.558 1.551 14.073 1.00 75.94 95 PRO A CA 1
ATOM 717 C C . PRO A 1 95 ? 3.212 1.967 13.471 1.00 75.94 95 PRO A C 1
ATOM 719 O O . PRO A 1 95 ? 2.195 1.347 13.775 1.00 75.94 95 PRO A O 1
ATOM 722 N N . LYS A 1 96 ? 3.176 2.967 12.578 1.00 75.06 96 LYS A N 1
ATOM 723 C CA . LYS A 1 96 ? 1.933 3.440 11.945 1.00 75.06 96 LYS A CA 1
ATOM 724 C C . LYS A 1 96 ? 1.360 2.420 10.960 1.00 75.06 96 LYS A C 1
ATOM 726 O O . LYS A 1 96 ? 0.163 2.454 10.675 1.00 75.06 96 LYS A O 1
ATOM 731 N N . ALA A 1 97 ? 2.189 1.496 10.476 1.00 70.38 97 ALA A N 1
ATOM 732 C CA . ALA A 1 97 ? 1.766 0.373 9.648 1.00 70.38 97 ALA A CA 1
ATOM 733 C C . ALA A 1 97 ? 0.798 -0.567 10.375 1.00 70.38 97 ALA A C 1
ATOM 735 O O . ALA A 1 97 ? -0.176 -1.036 9.782 1.00 70.38 97 ALA A O 1
ATOM 736 N N . VAL A 1 98 ? 1.080 -0.817 11.658 1.00 68.00 98 VAL A N 1
ATOM 737 C CA . VAL A 1 98 ? 0.397 -1.809 12.509 1.00 68.00 98 VAL A CA 1
ATOM 738 C C . VAL A 1 98 ? -0.511 -1.140 13.544 1.00 68.00 98 VAL A C 1
ATOM 740 O O . VAL A 1 98 ? -1.276 -1.813 14.231 1.00 68.00 98 VAL A O 1
ATOM 743 N N . GLN A 1 99 ? -0.456 0.189 13.663 1.00 71.56 99 GLN A N 1
ATOM 744 C CA . GLN A 1 99 ? -1.330 0.934 14.558 1.00 71.56 99 GLN A CA 1
ATOM 745 C C . GLN A 1 99 ? -2.790 0.631 14.232 1.00 71.56 99 GLN A C 1
ATOM 747 O O . GLN A 1 99 ? -3.308 0.940 13.155 1.00 71.56 99 GLN A O 1
ATOM 752 N N . HIS A 1 100 ? -3.463 0.039 15.214 1.00 64.19 100 HIS A N 1
ATOM 753 C CA . HIS A 1 100 ? -4.906 -0.032 15.218 1.00 64.19 100 HIS A CA 1
ATOM 754 C C . HIS A 1 100 ? -5.418 1.407 15.201 1.00 64.19 100 HIS A C 1
ATOM 756 O O . HIS A 1 100 ? -5.128 2.175 16.118 1.00 64.19 100 HIS A O 1
ATOM 762 N N . ILE A 1 101 ? -6.167 1.785 14.158 1.00 66.62 101 ILE A N 1
ATOM 763 C CA . ILE A 1 101 ? -6.916 3.042 14.188 1.00 66.62 101 ILE A CA 1
ATOM 764 C C . ILE A 1 101 ? -7.779 2.940 15.439 1.00 66.62 101 ILE A C 1
ATOM 766 O O . ILE A 1 101 ? -8.596 2.016 15.537 1.00 66.62 101 ILE A O 1
ATOM 770 N N . HIS A 1 102 ? -7.528 3.818 16.415 1.00 57.47 102 HIS A N 1
ATOM 771 C CA . HIS A 1 102 ? -8.379 3.956 17.581 1.00 57.47 102 HIS A CA 1
ATOM 772 C C . HIS A 1 102 ? -9.776 4.202 17.033 1.00 57.47 102 HIS A C 1
ATOM 774 O O . HIS A 1 102 ? -10.093 5.296 16.575 1.00 57.47 102 HIS A O 1
ATOM 780 N N . LYS A 1 103 ? -10.594 3.144 17.002 1.00 57.38 103 LYS A N 1
ATOM 781 C CA . LYS A 1 103 ? -12.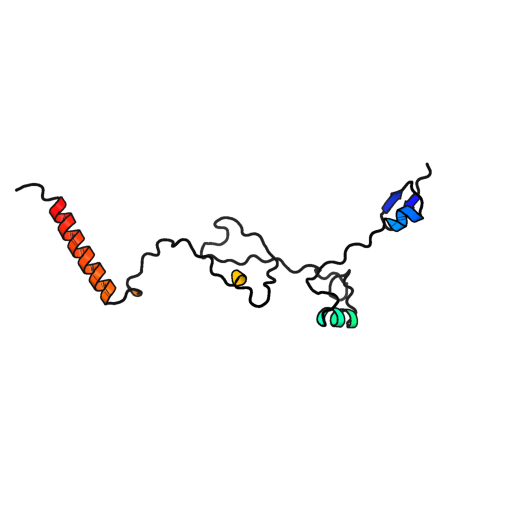023 3.293 16.808 1.00 57.38 103 LYS A CA 1
ATOM 782 C C . LYS A 1 103 ? -12.414 4.274 17.899 1.00 57.38 103 LYS A C 1
ATOM 784 O O . LYS A 1 103 ? -1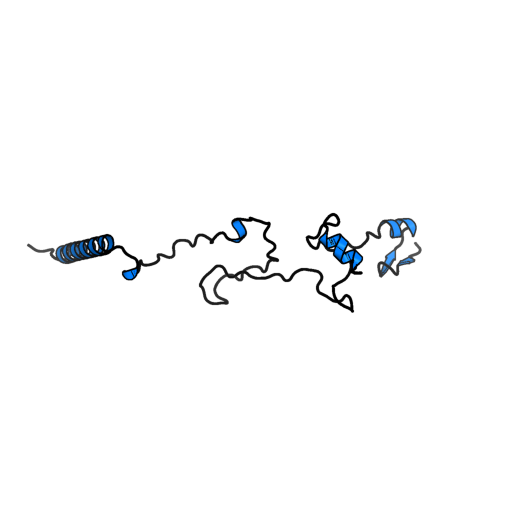2.188 3.970 19.076 1.00 57.38 103 LYS A O 1
ATOM 789 N N . GLU A 1 104 ? -12.992 5.418 17.522 1.00 55.75 104 GLU A N 1
ATOM 790 C CA . GLU A 1 104 ? -13.977 6.051 18.394 1.00 55.75 104 GLU A CA 1
ATOM 791 C C . GLU A 1 104 ? -14.748 4.900 19.001 1.00 55.75 104 GLU A C 1
ATOM 793 O O . GLU A 1 104 ? -15.182 4.012 18.255 1.00 55.75 104 GLU A O 1
ATOM 798 N N . LYS A 1 105 ? -14.737 4.813 20.333 1.00 51.31 105 LYS A N 1
ATOM 799 C CA . LYS A 1 105 ? -15.378 3.733 21.066 1.00 51.31 105 LYS A CA 1
ATOM 800 C C . LYS A 1 105 ? -16.833 3.731 20.606 1.00 51.31 105 LYS A C 1
ATOM 802 O O . LYS A 1 105 ? -17.662 4.382 21.227 1.00 51.31 105 LYS A O 1
ATOM 807 N N . ARG A 1 106 ? -17.160 3.012 19.519 1.00 53.19 106 ARG A N 1
ATOM 808 C CA . ARG A 1 106 ? -18.506 2.526 19.242 1.00 53.19 106 ARG A CA 1
ATOM 809 C C . ARG A 1 106 ? -18.845 1.919 20.568 1.00 53.19 106 ARG A C 1
ATOM 811 O O . ARG A 1 106 ? -18.128 0.988 20.936 1.00 53.19 106 ARG A O 1
ATOM 818 N N . LEU A 1 107 ? -19.780 2.547 21.279 1.00 52.56 107 LEU A N 1
ATOM 819 C CA . LEU A 1 107 ? -20.214 2.203 22.623 1.00 52.56 107 LEU A CA 1
ATOM 820 C C . LEU A 1 107 ? -20.438 0.699 22.617 1.00 52.56 107 LEU A C 1
ATOM 822 O O . LEU A 1 107 ? -21.474 0.204 22.177 1.00 52.56 107 LEU A O 1
ATOM 826 N N . ARG A 1 108 ? -19.379 -0.047 22.925 1.00 50.94 108 ARG A N 1
ATOM 827 C CA . ARG A 1 108 ? -19.380 -1.492 22.837 1.00 50.94 108 ARG A CA 1
ATOM 828 C C . ARG A 1 108 ? -20.126 -1.798 24.104 1.00 50.94 108 ARG A C 1
ATOM 830 O O . ARG A 1 108 ? -19.558 -1.631 25.175 1.00 50.94 108 ARG A O 1
ATOM 837 N N . GLN A 1 109 ? -21.416 -2.089 23.976 1.00 57.41 109 GLN A N 1
ATOM 838 C CA . GLN A 1 109 ? -22.182 -2.577 25.106 1.00 57.41 109 GLN A CA 1
ATOM 839 C C . GLN A 1 109 ? -21.395 -3.772 25.638 1.00 57.41 109 GLN A C 1
ATOM 841 O O . GLN A 1 109 ? -21.162 -4.743 24.909 1.00 57.41 109 GLN A O 1
ATOM 846 N N . GLU A 1 110 ? -20.842 -3.616 26.838 1.00 60.41 110 GLU A N 1
ATOM 847 C CA . GLU A 1 110 ? -20.061 -4.655 27.488 1.00 60.41 110 GLU A CA 1
ATOM 848 C C . GLU A 1 110 ? -20.975 -5.868 27.627 1.00 60.41 110 GLU A C 1
ATOM 850 O O . GLU A 1 110 ? -22.027 -5.806 28.266 1.00 60.41 110 GLU A O 1
ATOM 855 N N . LYS A 1 111 ? -20.613 -6.958 26.946 1.00 60.12 111 LYS A N 1
ATOM 856 C CA . LYS A 1 111 ? -21.317 -8.227 27.093 1.00 60.12 111 LYS A CA 1
ATOM 857 C C . LYS A 1 111 ? -21.031 -8.756 28.494 1.00 60.12 111 LYS A C 1
ATOM 859 O O . LYS A 1 111 ? -19.888 -8.710 28.942 1.00 60.12 111 LYS A O 1
ATOM 864 N N . GLU A 1 112 ? -22.050 -9.300 29.152 1.00 58.88 112 GLU A N 1
ATOM 865 C CA . GLU A 1 112 ? -21.951 -9.834 30.520 1.00 58.88 112 GLU A CA 1
ATOM 866 C C . GLU A 1 112 ? -20.848 -10.887 30.669 1.00 58.88 112 GLU A C 1
ATOM 868 O O . GLU A 1 112 ? -20.203 -10.963 31.706 1.00 58.88 112 GLU A O 1
ATOM 873 N N . THR A 1 113 ? -20.542 -11.618 29.596 1.00 56.84 113 THR A N 1
ATOM 874 C CA . THR A 1 113 ? -19.472 -12.624 29.537 1.00 56.84 113 THR A CA 1
ATOM 875 C C . THR A 1 113 ? -18.059 -12.066 29.725 1.00 56.84 113 THR A C 1
ATOM 877 O O . THR A 1 113 ? -17.135 -12.836 29.963 1.00 56.84 113 THR A O 1
ATOM 880 N N . THR A 1 114 ? -17.863 -10.758 29.549 1.00 59.91 114 THR A N 1
ATOM 881 C CA . THR A 1 114 ? -16.545 -10.104 29.620 1.00 59.91 114 THR A CA 1
ATOM 882 C C . THR A 1 114 ? -16.334 -9.368 30.947 1.00 59.91 114 THR A C 1
ATOM 884 O O . THR A 1 114 ? -15.213 -8.962 31.241 1.00 59.91 114 THR A O 1
ATOM 887 N N . LEU A 1 115 ? -17.391 -9.188 31.747 1.00 63.41 115 LEU A N 1
ATOM 888 C CA . LEU A 1 115 ? -17.323 -8.499 33.033 1.00 63.41 115 LEU A CA 1
ATOM 889 C C . LEU A 1 115 ? -16.829 -9.449 34.124 1.00 63.41 115 LEU A C 1
ATOM 891 O O . LEU A 1 115 ? -17.233 -10.610 34.195 1.00 63.41 115 LEU A O 1
ATOM 895 N N . SER A 1 116 ? -15.981 -8.942 35.016 1.00 75.25 116 SER A N 1
ATOM 896 C CA . SER A 1 116 ? -15.616 -9.685 36.222 1.00 75.25 116 SER A CA 1
ATOM 897 C C . SER A 1 116 ? -16.860 -9.932 37.083 1.00 75.25 116 SER A C 1
ATOM 899 O O . SER A 1 116 ? -17.752 -9.085 37.151 1.00 75.25 116 SER A O 1
ATOM 901 N N . ALA A 1 117 ? -16.902 -11.041 37.829 1.00 75.25 117 ALA A N 1
ATOM 902 C CA . ALA A 1 117 ? -18.004 -11.349 38.748 1.00 75.25 117 ALA A CA 1
ATOM 903 C C . ALA A 1 117 ? -18.329 -10.180 39.708 1.00 75.25 117 ALA A C 1
ATOM 905 O O . ALA A 1 117 ? -19.490 -9.930 40.036 1.00 75.25 117 ALA A O 1
ATOM 906 N N . LYS A 1 118 ? -17.308 -9.408 40.112 1.00 79.50 118 LYS A N 1
ATOM 907 C CA . LYS A 1 118 ? -17.462 -8.213 40.958 1.00 79.50 118 LYS A CA 1
ATOM 908 C C . LYS A 1 118 ? -18.163 -7.055 40.235 1.00 79.50 118 LYS A C 1
ATOM 910 O O . LYS A 1 118 ? -18.937 -6.326 40.851 1.00 79.50 118 LYS A O 1
ATOM 915 N N . GLU A 1 119 ? -17.897 -6.875 38.946 1.00 82.00 119 GLU A N 1
ATOM 916 C CA . GLU A 1 119 ? -18.518 -5.832 38.120 1.00 82.00 119 GLU A CA 1
ATOM 917 C C . GLU A 1 119 ? -19.966 -6.180 37.784 1.00 82.00 119 GLU A C 1
ATOM 919 O O . GLU A 1 119 ? -20.831 -5.307 37.858 1.00 82.00 119 GLU A O 1
ATOM 924 N N . LEU A 1 120 ? -20.235 -7.460 37.518 1.00 80.56 120 LEU A N 1
ATOM 925 C CA . LEU A 1 120 ? -21.574 -8.003 37.286 1.00 80.56 120 LEU A CA 1
ATOM 926 C C . LEU A 1 120 ? -22.484 -7.756 38.497 1.00 80.56 120 LEU A C 1
ATOM 928 O O . LEU A 1 120 ? -23.547 -7.154 38.358 1.00 80.56 120 LEU A O 1
ATOM 932 N N . LYS A 1 121 ? -22.003 -8.080 39.705 1.00 85.75 121 LYS A N 1
ATOM 933 C CA . LYS A 1 121 ? -22.727 -7.806 40.956 1.00 85.75 121 LYS A CA 1
ATOM 934 C C . LYS A 1 121 ? -22.987 -6.308 41.163 1.00 85.75 121 LYS A C 1
ATOM 936 O O . LYS A 1 121 ? -24.086 -5.904 41.531 1.00 85.75 121 LYS A O 1
ATOM 941 N N . ARG A 1 122 ? -21.997 -5.455 40.873 1.00 87.25 122 ARG A N 1
ATOM 942 C CA . ARG A 1 122 ? -22.134 -3.992 41.001 1.00 87.25 122 ARG A CA 1
ATOM 943 C C . ARG A 1 122 ? -23.097 -3.392 39.971 1.00 87.25 122 ARG A C 1
ATOM 945 O O . ARG A 1 122 ? -23.665 -2.330 40.228 1.00 87.25 122 ARG A O 1
ATOM 952 N N . LYS A 1 123 ? -23.236 -4.013 38.797 1.00 85.88 123 LYS A N 1
ATOM 953 C CA . LYS A 1 123 ? -24.233 -3.647 37.783 1.00 85.88 123 LYS A CA 1
ATOM 954 C C . LYS A 1 123 ? -25.630 -4.044 38.259 1.00 85.88 123 LYS A C 1
ATOM 956 O O . LYS A 1 123 ? -26.480 -3.170 38.354 1.00 85.88 123 LYS A O 1
ATOM 961 N N . GLU A 1 124 ? -25.809 -5.284 38.710 1.00 90.25 124 GLU A N 1
ATOM 962 C CA . GLU A 1 124 ? -27.086 -5.786 39.237 1.00 90.25 124 GLU A CA 1
ATOM 963 C C . GLU A 1 124 ? -27.606 -4.944 40.419 1.00 90.25 124 GLU A C 1
ATOM 965 O O . GLU A 1 124 ? -28.777 -4.575 40.473 1.00 90.25 124 GLU A O 1
ATOM 970 N N . GLU A 1 125 ? -26.735 -4.563 41.359 1.00 92.00 125 GLU A N 1
ATOM 971 C CA . GLU A 1 125 ? -27.115 -3.673 42.465 1.00 92.00 125 GLU A CA 1
ATOM 972 C C . GLU A 1 125 ? -27.507 -2.263 41.999 1.00 92.00 125 GLU A C 1
ATOM 974 O O . GLU A 1 125 ? -28.302 -1.585 42.655 1.00 92.00 125 GLU A O 1
ATOM 979 N N . ARG A 1 126 ? -26.913 -1.787 40.900 1.00 90.56 126 ARG A N 1
ATOM 980 C CA . ARG A 1 126 ? -27.246 -0.493 40.297 1.00 90.56 126 ARG A CA 1
ATOM 981 C C . ARG A 1 126 ? -28.609 -0.564 39.627 1.00 90.56 126 ARG A C 1
ATOM 983 O O . ARG A 1 126 ? -29.416 0.325 39.867 1.00 90.56 126 ARG A O 1
ATOM 990 N N . ASP A 1 127 ? -28.874 -1.645 38.905 1.00 91.31 127 ASP A N 1
ATOM 991 C CA . ASP A 1 127 ? -30.150 -1.898 38.239 1.00 91.31 127 ASP A CA 1
ATOM 992 C C . ASP A 1 127 ? -31.279 -2.055 39.276 1.00 91.31 127 ASP A C 1
ATOM 994 O O . ASP A 1 127 ? -32.327 -1.432 39.134 1.00 91.31 127 ASP A O 1
ATOM 998 N N . LYS A 1 128 ? -31.037 -2.748 40.403 1.00 94.00 128 LYS A N 1
ATOM 999 C CA . LYS A 1 128 ? -31.994 -2.846 41.531 1.00 94.00 128 LYS A CA 1
ATOM 1000 C C . LYS A 1 128 ? -32.261 -1.516 42.240 1.00 94.00 128 LYS A C 1
ATOM 1002 O O . LYS A 1 128 ? -33.357 -1.304 42.760 1.00 94.00 128 LYS A O 1
ATOM 1007 N N . ARG A 1 129 ? -31.251 -0.646 42.363 1.00 94.06 129 ARG A N 1
ATOM 1008 C CA . ARG A 1 129 ? -31.442 0.714 42.905 1.00 94.06 129 ARG A CA 1
ATOM 1009 C C . ARG A 1 129 ? -32.245 1.563 41.931 1.00 94.06 129 ARG A C 1
ATOM 1011 O O . ARG A 1 129 ? -33.243 2.138 42.338 1.00 94.06 129 ARG A O 1
ATOM 1018 N N . TRP A 1 130 ? -31.855 1.550 40.660 1.00 93.44 130 TRP A N 1
ATOM 1019 C CA . TRP A 1 130 ? -32.561 2.252 39.598 1.00 93.44 130 TRP A CA 1
ATOM 1020 C C . TRP A 1 130 ? -34.024 1.821 39.505 1.00 93.44 130 TRP A C 1
ATOM 1022 O O . TRP A 1 130 ? -34.887 2.680 39.423 1.00 93.44 130 TRP A O 1
ATOM 1032 N N . GLU A 1 131 ? -34.331 0.525 39.595 1.00 93.88 131 GLU A N 1
ATOM 1033 C CA . GLU A 1 131 ? -35.715 0.047 39.576 1.00 93.88 131 GLU A CA 1
ATOM 1034 C C . GLU A 1 131 ? -36.522 0.569 40.777 1.00 93.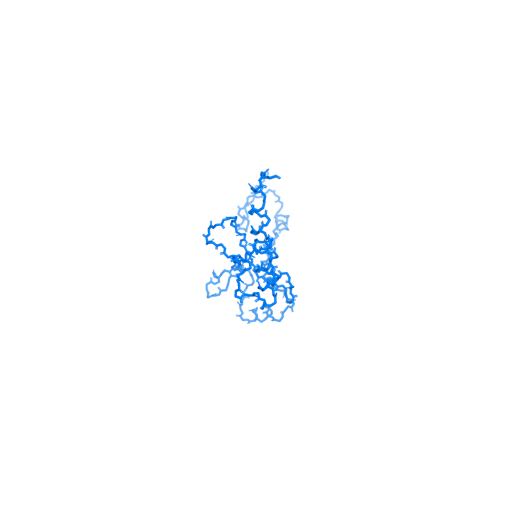88 131 GLU A C 1
ATOM 1036 O O . GLU A 1 131 ? -37.667 0.988 40.613 1.00 93.88 131 GLU A O 1
ATOM 1041 N N . ARG A 1 132 ? -35.935 0.573 41.983 1.00 90.88 132 ARG A N 1
ATOM 1042 C CA . ARG A 1 132 ? -36.578 1.141 43.179 1.00 90.88 132 ARG A CA 1
ATOM 1043 C C . ARG A 1 132 ? -36.852 2.628 43.018 1.00 90.88 132 ARG A C 1
ATOM 1045 O O . ARG A 1 132 ? -37.975 3.049 43.278 1.00 90.88 132 ARG A O 1
ATOM 1052 N N . ASP A 1 133 ? -35.856 3.386 42.576 1.00 91.50 133 ASP A N 1
ATOM 1053 C CA . ASP A 1 133 ? -35.978 4.827 42.362 1.00 91.50 133 ASP A CA 1
ATOM 1054 C C . ASP A 1 133 ? -36.988 5.124 41.247 1.00 91.50 133 ASP A C 1
ATOM 1056 O O . ASP A 1 133 ? -37.827 6.005 41.395 1.00 91.50 133 ASP A O 1
ATOM 1060 N N . TYR A 1 134 ? -36.977 4.336 40.170 1.00 92.38 134 TYR A N 1
ATOM 1061 C CA . TYR A 1 134 ? -37.948 4.415 39.084 1.00 92.38 134 TYR A CA 1
ATOM 1062 C C . TYR A 1 134 ? -39.368 4.170 39.601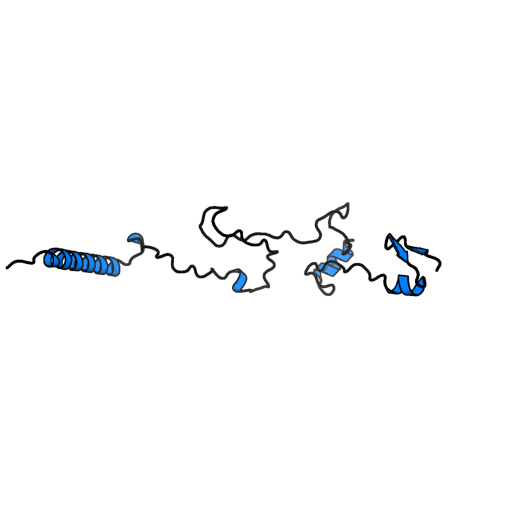 1.00 92.38 134 TYR A C 1
ATOM 1064 O O . TYR A 1 134 ? -40.239 5.005 39.386 1.00 92.38 134 TYR A O 1
ATOM 1072 N N . ARG A 1 135 ? -39.612 3.093 40.359 1.00 87.69 135 ARG A N 1
ATOM 1073 C CA . ARG A 1 135 ? -40.933 2.827 40.960 1.00 87.69 135 ARG A CA 1
ATOM 1074 C C . ARG A 1 135 ? -41.357 3.922 41.938 1.00 87.69 135 ARG A C 1
ATOM 1076 O O . ARG A 1 135 ? -42.509 4.337 41.912 1.00 87.69 135 ARG A O 1
ATOM 1083 N N . ALA A 1 136 ? -40.439 4.397 42.777 1.00 87.12 136 ALA A N 1
ATOM 1084 C CA . ALA A 1 136 ? -40.710 5.470 43.729 1.00 87.12 136 ALA A CA 1
ATOM 1085 C C . ALA A 1 136 ? -41.006 6.803 43.028 1.00 87.12 136 ALA A C 1
ATOM 1087 O O . ALA A 1 136 ? -41.848 7.553 43.504 1.00 87.12 136 ALA A O 1
ATOM 1088 N N . SER A 1 137 ? -40.386 7.067 41.874 1.00 86.62 137 SER A N 1
ATOM 1089 C CA . SER A 1 137 ? -40.609 8.294 41.102 1.00 86.62 137 SER A CA 1
ATOM 1090 C C . SER A 1 137 ? -42.022 8.430 40.531 1.00 86.62 137 SER A C 1
ATOM 1092 O O . SER A 1 137 ? -42.393 9.531 40.153 1.00 86.62 137 SER A O 1
ATOM 1094 N N . PHE A 1 138 ? -42.814 7.352 40.485 1.00 82.00 138 PHE A N 1
ATOM 1095 C CA . PHE A 1 138 ? -44.234 7.399 40.108 1.00 82.00 138 PHE A CA 1
ATOM 1096 C C . PHE A 1 138 ? -45.188 7.352 41.310 1.00 82.00 138 PHE A C 1
ATOM 1098 O O . PHE A 1 138 ? -46.396 7.476 41.122 1.00 82.00 138 PHE A O 1
ATOM 1105 N N . ASN A 1 139 ? -44.678 7.202 42.537 1.00 74.69 139 ASN A N 1
ATOM 1106 C CA . ASN A 1 139 ? -45.480 7.314 43.754 1.00 74.69 139 ASN A CA 1
ATOM 1107 C C . ASN A 1 139 ? -45.532 8.786 44.181 1.00 74.69 139 ASN A C 1
ATOM 1109 O O . ASN A 1 139 ? -44.761 9.215 45.037 1.00 74.69 139 ASN A O 1
ATOM 1113 N N . PHE A 1 140 ? -46.414 9.562 43.547 1.00 65.44 140 PHE A N 1
ATOM 1114 C CA . PHE A 1 140 ? -46.605 10.983 43.857 1.00 65.44 140 PHE A CA 1
ATOM 1115 C C . PHE A 1 140 ? -47.634 11.274 44.957 1.00 65.44 140 PHE A C 1
ATOM 1117 O O . PHE A 1 140 ? -47.759 12.433 45.331 1.00 65.44 140 PHE A O 1
ATOM 1124 N N . ASP A 1 141 ? -48.305 10.270 45.527 1.00 62.25 141 ASP A N 1
ATOM 1125 C CA . ASP A 1 141 ? -49.363 10.502 46.516 1.00 62.25 141 ASP A CA 1
ATOM 1126 C C . ASP A 1 141 ? -49.169 9.668 47.788 1.00 62.25 141 ASP A C 1
ATOM 1128 O O . ASP A 1 141 ? -49.364 8.449 47.777 1.00 62.25 141 ASP A O 1
ATOM 1132 N N . LEU A 1 142 ? -48.792 10.360 48.872 1.00 49.81 142 LEU A N 1
ATOM 1133 C CA . LEU A 1 142 ? -49.286 10.195 50.249 1.00 49.81 142 LEU A CA 1
ATOM 1134 C C . LEU A 1 142 ? -48.923 11.429 51.088 1.00 49.81 142 LEU A C 1
ATOM 1136 O O . LEU A 1 142 ? -47.715 11.750 51.173 1.00 49.81 142 LEU A O 1
#

Secondary structure (DSSP, 8-state):
---EEETTTTEEE-S-HHHHHHT-PPPPPP--S--TTSHHHHHHHHTT--TTS-SSTTS-S-SSPPPB----S-SPTT-SSPPPPB---PPTT-HHHH-------------GGGS-HHHHHHHHHHHHHHHHHHHHHT----

Organism: Cirrhinus mrigala (NCBI:txid683832)

InterPro domains:
  IPR000467 G-patch domain [PF01585] (37-79)
  IPR000467 G-patch domain [PS50174] (36-82)
  IPR000467 G-patch domain [SM00443] (34-80)
  IPR039146 G patch domain and ankyrin repeat-containing protein 1 [PTHR20923] (2-140)

Sequence (142 aa):
VSSQWCNVCAVHYTDSTETHNSELRPPATPQYCLPSSSASYKMMLRLGWDPSSGLGPAHSGRKNPVSTVLKRDQAGLGYGVAPQPKVTHFQAKDPKAVQHIHKEKRLRQEKETTLSAKELKRKEERDKRWERDYRASFNFDL

pLDDT: mean 79.13, std 11.93, range [49.81, 95.19]

Foldseek 3Di:
DDWDADPVVRDIDDDDPVVVVVPPDPDPQDPAVADCPDPVVVVCVVVVDDSNFADDPVSPHDNHDDFADDDLDDDDPPPDDDDDGGDPPDDVPNVVSVDRPPPPCPVPPDDPVNDDPVVNVVVVVVVVVVVVVVVVVPCPDD

Radius of gyration: 33.33 Å; chains: 1; bounding box: 73×42×92 Å